Protein AF-A0A7J3A6X3-F1 (afdb_monomer_lite)

Secondary structure (DSSP, 8-state):
--TTEEE-TTS-EEE--TTPPP-EEEEE-TT--EEEEETT-SS--TT--EEEEEEEEE-SSS-EEEEEEEEESSEEEEEETTTTEEEEEEGGG-EEEEEEEEEE-----EE---SS--TTS-----EE---S-EEEEEEEEEETTEEEEEEEEEESHHHHHHHHHHHHHHTTT-EEEE--

Radius of gyration: 16.62 Å; chains: 1; bounding box: 38×39×43 Å

Foldseek 3Di:
DPPQWDADPVQAIFGHLPPFDFWWKWKAFPVGDIWIDRQQDPDATPPKDWFKKFFDWDDDPHTYTQKIWTDILFKTWIDGRVVSDIFMDTLQQWDKDWDDKDWDQDFGWIFGDDDDDPPPDDDDTPTDGDGDGWIWTKIFIDGPNDGRDIDHRDTPSVVVNVVSVVSNVVSVRMDMGTDD

Structure (mmCIF, N/CA/C/O backbone):
data_AF-A0A7J3A6X3-F1
#
_entry.id   AF-A0A7J3A6X3-F1
#
loop_
_atom_site.group_PDB
_atom_site.id
_atom_site.type_symbol
_atom_site.label_atom_id
_atom_site.label_alt_id
_atom_site.label_comp_id
_atom_site.label_asym_id
_atom_site.label_entity_id
_atom_site.label_seq_id
_atom_site.pdbx_PDB_ins_code
_atom_site.Cartn_x
_atom_site.Cartn_y
_atom_site.Cartn_z
_atom_site.occupancy
_atom_site.B_iso_or_equiv
_atom_site.auth_seq_id
_atom_site.auth_comp_id
_atom_site.auth_asym_id
_atom_site.auth_atom_id
_atom_site.pdbx_PDB_model_num
ATOM 1 N N . MET A 1 1 ? 18.631 -21.103 -16.172 1.00 51.59 1 MET A N 1
ATOM 2 C CA . MET A 1 1 ? 17.937 -19.879 -15.703 1.00 51.59 1 MET A CA 1
ATOM 3 C C . MET A 1 1 ? 18.349 -19.660 -14.257 1.00 51.59 1 MET A C 1
ATOM 5 O O . MET A 1 1 ? 18.524 -20.671 -13.590 1.00 51.59 1 MET A O 1
ATOM 9 N N . PRO A 1 2 ? 18.568 -18.420 -13.784 1.00 55.34 2 PRO A N 1
ATOM 10 C CA . PRO A 1 2 ? 18.820 -18.193 -12.362 1.00 55.34 2 PRO A CA 1
ATOM 11 C C . PRO A 1 2 ? 17.627 -18.717 -11.552 1.00 55.34 2 PRO A C 1
ATOM 13 O O . PRO A 1 2 ? 16.489 -18.465 -11.943 1.00 55.34 2 PRO A O 1
ATOM 16 N N . GLU A 1 3 ? 17.890 -19.424 -10.454 1.00 60.25 3 GLU A N 1
ATOM 17 C CA . GLU A 1 3 ? 16.897 -20.105 -9.595 1.00 60.25 3 GLU A CA 1
ATOM 18 C C . GLU A 1 3 ? 15.908 -19.148 -8.901 1.00 60.25 3 GLU A C 1
ATOM 20 O O . GLU A 1 3 ? 14.940 -19.571 -8.278 1.00 60.25 3 GLU A O 1
ATOM 25 N N . ASP A 1 4 ? 16.117 -17.843 -9.070 1.00 80.62 4 ASP A N 1
ATOM 26 C CA . ASP A 1 4 ? 15.464 -16.788 -8.303 1.00 80.62 4 ASP A CA 1
ATOM 27 C C . ASP A 1 4 ? 14.436 -16.009 -9.130 1.00 80.62 4 ASP A C 1
ATOM 29 O O . ASP A 1 4 ? 14.064 -14.903 -8.748 1.00 80.62 4 ASP A O 1
ATOM 33 N N . LEU A 1 5 ? 14.010 -16.527 -10.286 1.00 82.62 5 LEU A N 1
ATOM 34 C CA . LEU A 1 5 ? 13.031 -15.878 -11.159 1.00 82.62 5 LEU A CA 1
ATOM 35 C C . LEU A 1 5 ? 11.718 -16.657 -11.199 1.00 82.62 5 LEU A C 1
ATOM 37 O O . LEU A 1 5 ? 11.698 -17.843 -11.516 1.00 82.62 5 LEU A O 1
ATOM 41 N N . VAL A 1 6 ? 10.616 -15.950 -10.974 1.00 85.25 6 VAL A N 1
ATOM 42 C CA . VAL A 1 6 ? 9.251 -16.474 -11.094 1.00 85.25 6 VAL A CA 1
ATOM 43 C C . VAL A 1 6 ? 8.478 -15.687 -12.143 1.00 85.25 6 VAL A C 1
ATOM 45 O O . VAL A 1 6 ? 8.644 -14.472 -12.275 1.00 85.25 6 VAL A O 1
ATOM 48 N N . CYS A 1 7 ? 7.645 -16.385 -12.909 1.00 81.69 7 CYS A N 1
ATOM 49 C CA . CYS A 1 7 ? 6.728 -15.779 -13.865 1.00 81.69 7 CYS A CA 1
ATOM 50 C C . CYS A 1 7 ? 5.367 -15.590 -13.186 1.00 81.69 7 CYS A C 1
ATOM 52 O O . CYS A 1 7 ? 4.883 -16.517 -12.539 1.00 81.69 7 CYS A O 1
ATOM 54 N N . ASP A 1 8 ? 4.782 -14.396 -13.272 1.00 75.88 8 ASP A N 1
ATOM 55 C CA . ASP A 1 8 ? 3.393 -14.196 -12.861 1.00 75.88 8 ASP A CA 1
ATOM 56 C C . ASP A 1 8 ? 2.399 -14.689 -13.921 1.00 75.88 8 ASP A C 1
ATOM 58 O O . ASP A 1 8 ? 2.753 -15.042 -15.047 1.00 75.88 8 ASP A O 1
ATOM 62 N N . GLU A 1 9 ? 1.126 -14.680 -13.541 1.00 63.62 9 GLU A N 1
ATOM 63 C CA . GLU A 1 9 ? -0.012 -15.045 -14.388 1.00 63.62 9 GLU A CA 1
ATOM 64 C C . GLU A 1 9 ? -0.164 -14.177 -15.652 1.00 63.62 9 GLU A C 1
ATOM 66 O O . GLU A 1 9 ? -0.829 -14.580 -16.602 1.00 63.62 9 GLU A O 1
ATOM 71 N N . PHE A 1 10 ? 0.503 -13.019 -15.712 1.00 66.50 10 PHE A N 1
ATOM 72 C CA . PHE A 1 10 ? 0.516 -12.114 -16.864 1.00 66.50 10 PHE A CA 1
ATOM 73 C C . PHE A 1 10 ? 1.745 -12.315 -17.765 1.00 66.50 10 PHE A C 1
ATOM 75 O O . PHE A 1 10 ? 1.996 -11.512 -18.669 1.00 66.50 10 PHE A O 1
ATOM 82 N N . GLY A 1 11 ? 2.538 -13.364 -17.526 1.00 75.31 11 GLY A N 1
ATOM 83 C CA . GLY A 1 11 ? 3.739 -13.666 -18.301 1.00 75.31 11 GLY A CA 1
ATOM 84 C C . GLY A 1 11 ? 4.932 -12.758 -17.979 1.00 75.31 11 GLY A C 1
ATOM 85 O O . GLY A 1 11 ? 5.894 -12.706 -18.755 1.00 75.31 11 GLY A O 1
ATOM 86 N N . ARG A 1 12 ? 4.892 -12.018 -16.863 1.00 79.62 12 ARG A N 1
ATOM 87 C CA . ARG A 1 12 ? 5.968 -11.118 -16.430 1.00 79.62 12 ARG A CA 1
ATOM 88 C C . ARG A 1 12 ? 6.885 -11.836 -15.460 1.00 79.62 12 ARG A C 1
ATOM 90 O O . ARG A 1 12 ? 6.457 -12.455 -14.491 1.00 79.62 12 ARG A O 1
ATOM 97 N N . TRP A 1 13 ? 8.180 -11.723 -15.704 1.00 85.94 13 TRP A N 1
ATOM 98 C CA . TRP A 1 13 ? 9.199 -12.358 -14.880 1.00 85.94 13 TRP A CA 1
ATOM 99 C C . TRP A 1 13 ? 9.661 -11.401 -13.787 1.00 85.94 13 TRP A C 1
ATOM 101 O O . TRP A 1 13 ? 9.961 -10.248 -14.078 1.00 85.94 13 TRP A O 1
ATOM 111 N N . ARG A 1 14 ? 9.775 -11.863 -12.545 1.00 86.56 14 ARG A N 1
ATOM 112 C CA . ARG A 1 14 ? 10.327 -11.074 -11.433 1.00 86.56 14 ARG A CA 1
ATOM 113 C C . ARG A 1 14 ? 11.288 -11.897 -10.601 1.00 86.56 14 ARG A C 1
ATOM 115 O O . ARG A 1 14 ? 11.205 -13.124 -10.592 1.00 86.56 14 ARG A O 1
ATOM 122 N N . ARG A 1 15 ? 12.198 -11.215 -9.906 1.00 88.31 15 ARG A N 1
ATOM 123 C CA . ARG A 1 15 ? 13.046 -11.856 -8.901 1.00 88.31 15 ARG A CA 1
ATOM 124 C C . ARG A 1 15 ? 12.244 -12.165 -7.642 1.00 88.31 15 ARG A C 1
ATOM 126 O O . ARG A 1 15 ? 11.412 -11.365 -7.226 1.00 88.31 15 ARG A O 1
ATOM 133 N N . VAL A 1 16 ? 12.528 -13.305 -7.025 1.00 86.44 16 VAL A N 1
ATOM 134 C CA . VAL A 1 16 ? 12.006 -13.666 -5.706 1.00 86.44 16 VAL A CA 1
ATOM 135 C C . VAL A 1 16 ? 12.799 -12.924 -4.636 1.00 86.44 16 VAL A C 1
ATOM 137 O O . VAL A 1 16 ? 14.026 -13.017 -4.575 1.00 86.44 16 VAL A O 1
ATOM 140 N N . ILE A 1 17 ? 12.097 -12.221 -3.750 1.00 87.31 17 ILE A N 1
ATOM 141 C CA . ILE A 1 17 ? 12.696 -11.583 -2.576 1.00 87.31 17 ILE A CA 1
ATOM 142 C C . ILE A 1 17 ? 12.805 -12.642 -1.470 1.00 87.31 17 ILE A C 1
ATOM 144 O O . ILE A 1 17 ? 11.843 -12.902 -0.750 1.00 87.31 17 ILE A O 1
ATOM 148 N N . LYS A 1 18 ? 13.969 -13.300 -1.374 1.00 80.25 18 LYS A N 1
ATOM 149 C CA . LYS A 1 18 ? 14.191 -14.476 -0.505 1.00 80.25 18 LYS A CA 1
ATOM 150 C C . LYS A 1 18 ? 13.975 -14.201 0.988 1.00 80.25 18 LYS A C 1
ATOM 152 O O . LYS A 1 18 ? 13.350 -15.005 1.667 1.00 80.25 18 LYS A O 1
ATOM 157 N N . ASN A 1 19 ? 14.447 -13.058 1.484 1.00 82.00 19 ASN A N 1
ATOM 158 C CA . ASN A 1 19 ? 14.380 -12.687 2.903 1.00 82.00 19 ASN A CA 1
ATOM 159 C C . ASN A 1 19 ? 13.293 -11.642 3.155 1.00 82.00 19 ASN A C 1
ATOM 161 O O . ASN A 1 19 ? 13.541 -10.584 3.732 1.00 82.00 19 ASN A O 1
ATOM 165 N N . ARG A 1 20 ? 12.085 -11.920 2.667 1.00 86.75 20 ARG A N 1
ATOM 166 C CA . ARG A 1 20 ? 10.949 -11.026 2.863 1.00 86.75 20 ARG A CA 1
ATOM 167 C C . ARG A 1 20 ? 10.594 -10.931 4.358 1.00 86.75 20 ARG A C 1
ATOM 169 O O . ARG A 1 20 ? 10.332 -11.972 4.968 1.00 86.75 20 ARG A O 1
ATOM 176 N N . PRO A 1 21 ? 10.503 -9.721 4.940 1.00 86.25 21 PRO A N 1
ATOM 177 C CA . PRO A 1 21 ? 10.000 -9.562 6.298 1.00 86.25 21 PRO A CA 1
ATOM 178 C C . PRO A 1 21 ? 8.520 -9.956 6.360 1.00 86.25 21 PRO A C 1
ATOM 180 O O . PRO A 1 21 ? 7.744 -9.622 5.462 1.00 86.25 21 PRO A O 1
ATOM 183 N N . LYS A 1 22 ? 8.118 -10.646 7.429 1.00 90.25 22 LYS A N 1
ATOM 184 C CA . LYS A 1 22 ? 6.699 -10.804 7.762 1.00 90.25 22 LYS A CA 1
ATOM 185 C C . LYS A 1 22 ? 6.253 -9.566 8.521 1.00 90.25 22 LYS A C 1
ATOM 187 O O . LYS A 1 22 ? 6.843 -9.233 9.541 1.00 90.25 22 LYS A O 1
ATOM 192 N N . VAL A 1 23 ? 5.232 -8.888 8.011 1.00 93.12 23 VAL A N 1
ATOM 193 C CA . VAL A 1 23 ? 4.694 -7.667 8.619 1.00 93.12 23 VAL A CA 1
ATOM 194 C C . VAL A 1 23 ? 3.229 -7.935 8.925 1.00 93.12 23 VAL A C 1
ATOM 196 O O . VAL A 1 23 ? 2.352 -7.616 8.127 1.00 93.12 23 VAL A O 1
ATOM 199 N N . LEU A 1 24 ? 2.974 -8.618 10.039 1.00 95.25 24 LEU A N 1
ATOM 200 C CA . LEU A 1 24 ? 1.650 -9.133 10.375 1.00 95.25 24 LEU A CA 1
ATOM 201 C C . LEU A 1 24 ? 0.823 -8.084 11.116 1.00 95.25 24 LEU A C 1
ATOM 203 O O . LEU A 1 24 ? 1.278 -7.485 12.088 1.00 95.25 24 LEU A O 1
ATOM 207 N N . TYR A 1 25 ? -0.403 -7.881 10.651 1.00 94.81 25 TYR A N 1
ATOM 208 C CA . TYR A 1 25 ? -1.372 -6.992 11.274 1.00 94.81 25 TYR A CA 1
ATOM 209 C C . TYR A 1 25 ? -2.724 -7.683 11.399 1.00 94.81 25 TYR A C 1
ATOM 211 O O . TYR A 1 25 ? -3.167 -8.363 10.476 1.00 94.81 25 TYR A O 1
ATOM 219 N N . GLU A 1 26 ? -3.391 -7.479 12.529 1.00 94.75 26 GLU A N 1
ATOM 220 C CA . GLU A 1 26 ? -4.774 -7.882 12.753 1.00 94.75 26 GLU A CA 1
ATOM 221 C C . GLU A 1 26 ? -5.697 -6.675 12.543 1.00 94.75 26 GLU A C 1
ATOM 223 O O . GLU A 1 26 ? -5.502 -5.614 13.140 1.00 94.75 26 GLU A O 1
ATOM 228 N N . PHE A 1 27 ? -6.701 -6.850 11.687 1.00 93.12 27 PHE A N 1
ATOM 229 C CA . PHE A 1 27 ? -7.791 -5.907 11.459 1.00 93.12 27 PHE A CA 1
ATOM 230 C C . PHE A 1 27 ? -9.046 -6.468 12.119 1.00 93.12 27 PHE A C 1
ATOM 232 O O . PHE A 1 27 ? -9.467 -7.576 11.788 1.00 93.12 27 PHE A O 1
ATOM 239 N N . ILE A 1 28 ? -9.634 -5.714 13.045 1.00 92.44 28 ILE A N 1
ATOM 240 C CA . ILE A 1 28 ? -10.790 -6.137 13.839 1.00 92.44 28 ILE A CA 1
ATOM 241 C C . ILE A 1 28 ? -11.946 -5.187 13.544 1.00 92.44 28 ILE A C 1
ATOM 243 O O . ILE A 1 28 ? -11.878 -3.995 13.849 1.00 92.44 28 ILE A O 1
ATOM 247 N N . SER A 1 29 ? -13.013 -5.698 12.938 1.00 90.25 29 SER A N 1
ATOM 248 C CA . SER A 1 29 ? -14.207 -4.904 12.667 1.00 90.25 29 SER A CA 1
ATOM 249 C C . SER A 1 29 ? -14.989 -4.621 13.953 1.0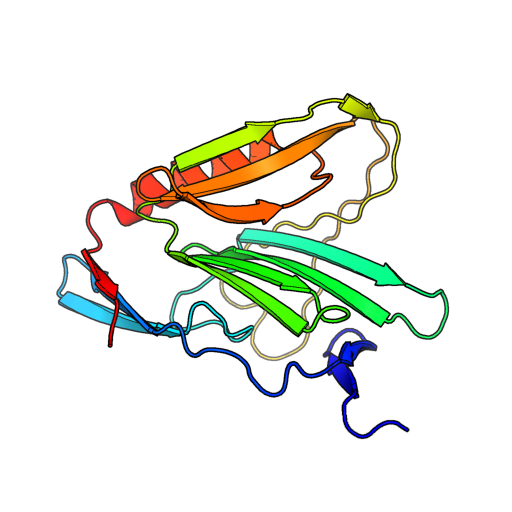0 90.25 29 SER A C 1
ATOM 251 O O . SER A 1 29 ? -14.852 -5.306 14.968 1.00 90.25 29 SER A O 1
ATOM 253 N N . LYS A 1 30 ? -15.895 -3.642 13.898 1.00 88.50 30 LYS A N 1
ATOM 254 C CA . LYS A 1 30 ? -16.813 -3.338 15.005 1.00 88.50 30 LYS A CA 1
ATOM 255 C C . LYS A 1 30 ? -17.717 -4.516 15.392 1.00 88.50 30 LYS A C 1
ATOM 257 O O . LYS A 1 30 ? -18.127 -4.603 16.546 1.00 88.50 30 LYS A O 1
ATOM 262 N N . SER A 1 31 ? -18.036 -5.410 14.450 1.00 89.06 31 SER A N 1
ATOM 263 C CA . SER A 1 31 ? -18.791 -6.644 14.715 1.00 89.06 31 SER A CA 1
ATOM 264 C C . SER A 1 31 ? -17.935 -7.753 15.340 1.00 89.06 31 SER A C 1
ATOM 266 O O . SER A 1 31 ? -18.476 -8.786 15.724 1.00 89.06 31 SER A O 1
ATOM 268 N N . GLY A 1 32 ? -16.623 -7.540 15.484 1.00 87.62 32 GLY A N 1
ATOM 269 C CA . GLY A 1 32 ? -15.680 -8.494 16.064 1.00 87.62 32 GLY A CA 1
ATOM 270 C C . GLY A 1 32 ? -15.073 -9.473 15.058 1.00 87.62 32 GLY A C 1
ATOM 271 O O . GLY A 1 32 ? -14.323 -10.359 15.469 1.00 87.62 32 GLY A O 1
ATOM 272 N N . GLU A 1 33 ? -15.363 -9.323 13.763 1.00 88.00 33 GLU A N 1
ATOM 273 C CA . GLU A 1 33 ? -14.712 -10.105 12.707 1.00 88.00 33 GLU A CA 1
ATOM 274 C C . GLU A 1 33 ? -13.239 -9.717 12.618 1.00 88.00 33 GLU A C 1
ATOM 276 O O . GLU A 1 33 ? -12.890 -8.541 12.746 1.00 88.00 33 GLU A O 1
ATOM 281 N N . ARG A 1 34 ? -12.367 -10.706 12.405 1.00 90.62 34 ARG A N 1
ATOM 282 C CA . ARG A 1 34 ? -10.918 -10.503 12.409 1.00 90.62 34 ARG A CA 1
ATOM 283 C C . ARG A 1 34 ? -10.289 -11.035 11.140 1.00 90.62 34 ARG A C 1
ATOM 285 O O . ARG A 1 34 ? -10.610 -12.139 10.705 1.00 90.62 34 ARG A O 1
ATOM 292 N N . VAL A 1 35 ? -9.351 -10.273 10.596 1.00 90.19 35 VAL A N 1
ATOM 293 C CA . VAL A 1 35 ? -8.504 -10.693 9.480 1.00 90.19 35 VAL A CA 1
ATOM 294 C C . VAL A 1 35 ? -7.054 -10.398 9.830 1.00 90.19 35 VAL A C 1
ATOM 296 O O . VAL A 1 35 ? -6.708 -9.273 10.185 1.00 90.19 35 VAL A O 1
ATOM 299 N N . VAL A 1 36 ? -6.202 -11.414 9.703 1.00 93.06 36 VAL A N 1
ATOM 300 C CA . VAL A 1 36 ? -4.750 -11.257 9.795 1.00 93.06 36 VAL A CA 1
ATOM 301 C C . VAL A 1 36 ? -4.192 -11.086 8.389 1.00 93.06 36 VAL A C 1
ATOM 303 O O . VAL A 1 36 ? -4.419 -11.924 7.516 1.00 93.06 36 VAL A O 1
ATOM 306 N N . VAL A 1 37 ? -3.459 -9.998 8.181 1.00 92.50 37 VAL A N 1
ATOM 307 C CA . VAL A 1 37 ? -2.856 -9.622 6.903 1.00 92.50 37 VAL A CA 1
ATOM 308 C C . VAL A 1 37 ? -1.350 -9.542 7.086 1.00 92.50 37 VAL A C 1
ATOM 310 O O . VAL A 1 37 ? -0.860 -8.807 7.942 1.00 92.50 37 VAL A O 1
ATOM 313 N N . ASP A 1 38 ? -0.600 -10.255 6.251 1.00 94.69 38 ASP A N 1
ATOM 314 C CA . ASP A 1 38 ? 0.826 -9.982 6.090 1.00 94.69 38 ASP A CA 1
ATOM 315 C C . ASP A 1 38 ? 1.003 -8.861 5.074 1.00 94.69 38 ASP A C 1
ATOM 317 O O . ASP A 1 38 ? 0.932 -9.099 3.867 1.00 94.69 38 ASP A O 1
ATOM 321 N N . LEU A 1 39 ? 1.233 -7.643 5.562 1.00 94.12 39 LEU A N 1
ATOM 322 C CA . LEU A 1 39 ? 1.271 -6.438 4.743 1.00 94.12 39 LEU A CA 1
ATOM 323 C C . LEU A 1 39 ? 2.334 -6.497 3.645 1.00 94.12 39 LEU A C 1
ATOM 325 O O . LEU A 1 39 ? 2.128 -5.915 2.583 1.00 94.12 39 LEU A O 1
ATOM 329 N N . ALA A 1 40 ? 3.423 -7.229 3.870 1.00 93.06 40 ALA A N 1
ATOM 330 C CA . ALA A 1 40 ? 4.527 -7.372 2.930 1.00 93.06 40 ALA A CA 1
ATOM 331 C C . ALA A 1 40 ? 4.310 -8.488 1.889 1.00 93.06 40 ALA A C 1
ATOM 333 O O . ALA A 1 40 ? 5.202 -8.739 1.085 1.00 93.06 40 ALA A O 1
ATOM 334 N N . SER A 1 41 ? 3.172 -9.191 1.898 1.00 89.75 41 SER A N 1
ATOM 335 C CA . SER A 1 41 ? 2.857 -10.245 0.921 1.00 89.75 41 SER A CA 1
ATOM 336 C C . SER A 1 41 ? 2.178 -9.691 -0.337 1.00 89.75 41 SER A C 1
ATOM 338 O O . SER A 1 41 ? 1.381 -8.766 -0.250 1.00 89.75 41 SER A O 1
ATOM 340 N N . GLU A 1 42 ? 2.409 -10.288 -1.505 1.00 86.81 42 GLU A N 1
ATOM 341 C CA . GLU A 1 42 ? 1.618 -9.985 -2.715 1.00 86.81 42 GLU A CA 1
ATOM 342 C C . GLU A 1 42 ? 0.212 -10.608 -2.671 1.00 86.81 42 GLU A C 1
ATOM 344 O O . GLU A 1 42 ? -0.677 -10.192 -3.408 1.00 86.81 42 GLU A O 1
ATOM 349 N N . GLN A 1 43 ? 0.007 -11.613 -1.816 1.00 86.88 43 GLN A N 1
ATOM 350 C CA . GLN A 1 43 ? -1.265 -12.315 -1.686 1.00 86.88 43 GLN A CA 1
ATOM 351 C C . GLN A 1 43 ? -2.317 -11.418 -1.035 1.00 86.88 43 GLN A C 1
ATOM 353 O O . GLN A 1 43 ? -2.016 -10.769 -0.035 1.00 86.88 43 GLN A O 1
ATOM 358 N N . LEU A 1 44 ? -3.543 -11.432 -1.564 1.00 85.62 44 LEU A N 1
ATOM 359 C CA . LEU A 1 44 ? -4.695 -10.765 -0.958 1.00 85.62 44 LEU A CA 1
ATOM 360 C C . LEU A 1 44 ? -5.330 -11.642 0.123 1.00 85.62 44 LEU A C 1
ATOM 362 O O . LEU A 1 44 ? -5.430 -12.862 -0.033 1.00 85.62 44 LEU A O 1
ATOM 366 N N . TYR A 1 45 ? -5.769 -11.013 1.208 1.00 83.75 45 TYR A N 1
ATOM 367 C CA . TYR A 1 45 ? -6.403 -11.681 2.347 1.00 83.75 45 TYR A CA 1
ATOM 368 C C . TYR A 1 45 ? -7.909 -11.407 2.365 1.00 83.75 45 TYR A C 1
ATOM 370 O O . TYR A 1 45 ? -8.371 -10.487 1.709 1.00 83.75 45 TYR A O 1
ATOM 378 N N . GLY A 1 46 ? -8.704 -12.226 3.058 1.00 76.06 46 GLY A N 1
ATOM 379 C CA . GLY A 1 46 ? -10.172 -12.211 2.954 1.00 76.06 46 GLY A CA 1
ATOM 380 C C . GLY A 1 46 ? -10.807 -10.810 2.968 1.00 76.06 46 GLY A C 1
ATOM 381 O O . GLY A 1 46 ? -10.635 -10.057 3.922 1.00 76.06 46 GLY A O 1
ATOM 382 N N . GLY A 1 47 ? -11.543 -10.475 1.901 1.00 80.31 47 GLY A N 1
ATOM 383 C CA . GLY A 1 47 ? -12.188 -9.166 1.721 1.00 80.31 47 GLY A CA 1
ATOM 384 C C . GLY A 1 47 ? -11.256 -8.032 1.270 1.00 80.31 47 GLY A C 1
ATOM 385 O O . GLY A 1 47 ? -11.707 -6.894 1.139 1.00 80.31 47 GLY A O 1
ATOM 386 N N . GLU A 1 48 ? -9.975 -8.315 1.035 1.00 84.94 48 GLU A N 1
ATOM 387 C CA . GLU A 1 48 ? -9.013 -7.368 0.486 1.00 84.94 48 GLU A CA 1
ATOM 388 C C . GLU A 1 48 ? -9.164 -7.238 -1.035 1.00 84.94 48 GLU A C 1
ATOM 390 O O . GLU A 1 48 ? -9.140 -8.225 -1.770 1.00 84.94 48 GLU A O 1
ATOM 395 N N . GLU A 1 49 ? -9.268 -6.003 -1.514 1.00 86.19 49 GLU A N 1
ATOM 396 C CA . GLU A 1 49 ? -9.411 -5.672 -2.929 1.00 86.19 49 GLU A CA 1
ATOM 397 C C . GLU A 1 49 ? -8.333 -4.667 -3.333 1.00 86.19 49 GLU A C 1
ATOM 399 O O . GLU A 1 49 ? -8.135 -3.656 -2.658 1.00 86.19 49 GLU A O 1
ATOM 404 N N . VAL A 1 50 ? -7.632 -4.922 -4.443 1.00 87.81 50 VAL A N 1
ATOM 405 C CA . VAL A 1 50 ? -6.693 -3.953 -5.031 1.00 87.81 50 VAL A CA 1
ATOM 406 C C . VAL A 1 50 ? -7.492 -2.832 -5.668 1.00 87.81 50 VAL A C 1
ATOM 408 O O . VAL A 1 50 ? -8.268 -3.070 -6.579 1.00 87.81 50 VAL A O 1
ATOM 411 N N . LEU A 1 51 ? -7.275 -1.598 -5.236 1.00 89.56 51 LEU A N 1
ATOM 412 C CA . LEU A 1 51 ? -8.004 -0.430 -5.732 1.00 89.56 51 LEU A CA 1
ATOM 413 C C . LEU A 1 51 ? -7.168 0.394 -6.702 1.00 89.56 51 LEU A C 1
ATOM 415 O O . LEU A 1 51 ? -7.698 1.069 -7.584 1.00 89.56 51 LEU A O 1
ATOM 419 N N . TRP A 1 52 ? -5.851 0.311 -6.561 1.00 91.25 52 TRP A N 1
ATOM 420 C CA . TRP A 1 52 ? -4.909 0.952 -7.456 1.00 91.25 52 TRP A CA 1
ATOM 421 C C . TRP A 1 52 ? -3.606 0.164 -7.509 1.00 91.25 52 TRP A C 1
ATOM 423 O O . TRP A 1 52 ? -3.175 -0.401 -6.503 1.00 91.25 52 TRP A O 1
ATOM 433 N N . TRP A 1 53 ? -2.955 0.159 -8.670 1.00 89.06 53 TRP A N 1
ATOM 434 C CA . TRP A 1 53 ? -1.629 -0.423 -8.825 1.00 89.06 53 TRP A CA 1
ATOM 435 C C . TRP A 1 53 ? -0.801 0.292 -9.891 1.00 89.06 53 TRP A C 1
ATOM 437 O O . TRP A 1 53 ? -1.318 0.954 -10.796 1.00 89.06 53 TRP A O 1
ATOM 447 N N . HIS A 1 54 ? 0.509 0.103 -9.794 1.00 85.19 54 HIS A N 1
ATOM 448 C CA . HIS A 1 54 ? 1.480 0.555 -10.774 1.00 85.19 54 HIS A CA 1
ATOM 449 C C . HIS A 1 54 ? 2.597 -0.470 -10.927 1.00 85.19 54 HIS A C 1
ATOM 451 O O . HIS A 1 54 ? 3.126 -0.985 -9.944 1.00 85.19 54 HIS A O 1
ATOM 457 N N . SER A 1 55 ? 2.977 -0.750 -12.170 1.00 86.50 55 SER A N 1
ATOM 458 C CA . SER A 1 55 ? 4.080 -1.652 -12.493 1.00 86.50 55 SER A CA 1
ATOM 459 C C . SER A 1 55 ? 5.123 -0.945 -13.344 1.00 86.50 55 SER A C 1
ATOM 461 O O . SER A 1 55 ? 4.784 -0.344 -14.367 1.00 86.50 55 SER A O 1
ATOM 463 N N . VAL A 1 56 ? 6.393 -1.113 -12.987 1.00 85.50 56 VAL A N 1
ATOM 464 C CA . VAL A 1 56 ? 7.523 -0.748 -13.843 1.00 85.50 56 VAL A CA 1
ATOM 465 C C . VAL A 1 56 ? 8.084 -2.025 -14.450 1.00 85.50 56 VAL A C 1
ATOM 467 O O . VAL A 1 56 ? 8.547 -2.916 -13.737 1.00 85.50 56 VAL A O 1
ATOM 470 N N . GLU A 1 57 ? 8.019 -2.115 -15.775 1.00 85.94 57 GLU A N 1
ATOM 471 C CA . GLU A 1 57 ? 8.446 -3.281 -16.546 1.00 85.94 57 GLU A CA 1
ATOM 472 C C . GLU A 1 57 ? 9.633 -2.909 -17.448 1.00 85.94 57 GLU A C 1
ATOM 474 O O . GLU A 1 57 ? 9.629 -1.848 -18.075 1.00 85.94 57 GLU A O 1
ATOM 479 N N . ARG A 1 58 ? 10.623 -3.799 -17.571 1.00 82.56 58 ARG A N 1
ATOM 480 C CA . ARG A 1 58 ? 11.740 -3.678 -18.519 1.00 82.56 58 ARG A CA 1
ATOM 481 C C . ARG A 1 58 ? 11.669 -4.765 -19.590 1.00 82.56 58 ARG A C 1
ATOM 483 O O . ARG A 1 58 ? 11.419 -5.931 -19.294 1.00 82.56 58 ARG A O 1
ATOM 490 N N . GLY A 1 59 ? 11.972 -4.388 -20.832 1.00 77.00 59 GLY A N 1
ATOM 491 C CA . GLY A 1 59 ? 12.076 -5.305 -21.972 1.00 77.00 59 GLY A CA 1
ATOM 492 C C . GLY A 1 59 ? 10.788 -5.436 -22.792 1.00 77.00 59 GLY A C 1
ATOM 493 O O . GLY A 1 59 ? 9.688 -5.196 -22.304 1.00 77.00 59 GLY A O 1
ATOM 494 N N . VAL A 1 60 ? 10.942 -5.806 -24.069 1.00 68.00 60 VAL A N 1
ATOM 495 C CA . VAL A 1 60 ? 9.846 -5.834 -25.062 1.00 68.00 60 VAL A CA 1
ATOM 496 C C . VAL A 1 60 ? 9.252 -7.239 -25.242 1.00 68.00 60 VAL A C 1
ATOM 498 O O . VAL A 1 60 ? 8.036 -7.377 -25.307 1.00 68.00 60 VAL A O 1
ATOM 501 N N . PHE A 1 61 ? 10.088 -8.286 -25.265 1.00 65.19 61 PHE A N 1
ATOM 502 C CA . PHE A 1 61 ? 9.664 -9.679 -25.517 1.00 65.19 61 PHE A CA 1
ATOM 503 C C . PHE A 1 61 ? 9.650 -10.568 -24.265 1.00 65.19 61 PHE A C 1
ATOM 505 O O . PHE A 1 61 ? 8.844 -11.485 -24.159 1.00 65.19 61 PHE A O 1
ATOM 512 N N . LYS A 1 62 ? 10.537 -10.296 -23.302 1.00 72.19 62 LYS A N 1
ATOM 513 C CA . LYS A 1 62 ? 10.553 -10.922 -21.973 1.00 72.19 62 LYS A CA 1
ATOM 514 C C . LYS A 1 62 ? 10.417 -9.817 -20.949 1.00 72.19 62 LYS A C 1
ATOM 516 O O . LYS A 1 62 ? 11.417 -9.259 -20.499 1.00 72.19 62 LYS A O 1
ATOM 521 N N . LYS A 1 63 ? 9.172 -9.449 -20.667 1.00 79.44 63 LYS A N 1
ATOM 522 C CA . LYS A 1 63 ? 8.878 -8.379 -19.725 1.00 79.44 63 LYS A CA 1
ATOM 523 C C . LYS A 1 63 ? 9.312 -8.791 -18.331 1.00 79.44 63 LYS A C 1
ATOM 525 O O . LYS A 1 63 ? 8.834 -9.791 -17.796 1.00 79.44 63 LYS A O 1
ATOM 530 N N . ARG A 1 64 ? 10.226 -8.018 -17.764 1.00 84.56 64 ARG A N 1
ATOM 531 C CA . ARG A 1 64 ? 10.680 -8.173 -16.392 1.00 84.56 64 ARG A CA 1
ATOM 532 C C . ARG A 1 64 ? 9.997 -7.128 -15.528 1.00 84.56 64 ARG A C 1
ATOM 534 O O . ARG A 1 64 ? 10.127 -5.943 -15.812 1.00 84.56 64 ARG A O 1
ATOM 541 N N . LEU A 1 65 ? 9.268 -7.562 -14.510 1.00 85.94 65 LEU A N 1
ATOM 542 C CA . LEU A 1 65 ? 8.663 -6.679 -13.523 1.00 85.94 65 LEU A CA 1
ATOM 543 C C . LEU A 1 65 ? 9.747 -6.262 -12.522 1.00 85.94 65 LEU A C 1
ATOM 545 O O . LEU A 1 65 ? 10.260 -7.094 -11.777 1.00 85.94 65 LEU A O 1
ATOM 549 N N . GLU A 1 66 ? 10.127 -4.987 -12.553 1.00 89.12 66 GLU A N 1
ATOM 550 C CA . GLU A 1 66 ? 11.188 -4.428 -11.701 1.00 89.12 66 GLU A CA 1
ATOM 551 C C . GLU A 1 66 ? 10.614 -3.875 -10.406 1.00 89.12 66 GLU A C 1
ATOM 553 O O . GLU A 1 66 ? 11.157 -4.093 -9.327 1.00 89.12 66 GLU A O 1
ATOM 558 N N . ARG A 1 67 ? 9.485 -3.172 -10.519 1.00 89.69 67 ARG A N 1
ATOM 559 C CA . ARG A 1 67 ? 8.785 -2.580 -9.384 1.00 89.69 67 ARG A CA 1
ATOM 560 C C . ARG A 1 67 ? 7.300 -2.806 -9.515 1.00 89.69 67 ARG A C 1
ATOM 562 O O . ARG A 1 67 ? 6.751 -2.720 -10.616 1.00 89.69 67 ARG A O 1
ATOM 569 N N . TYR A 1 68 ? 6.661 -3.039 -8.383 1.00 89.75 68 TYR A N 1
ATOM 570 C CA . TYR A 1 68 ? 5.221 -3.188 -8.308 1.00 89.75 68 TYR A CA 1
ATOM 571 C C . TYR A 1 68 ? 4.696 -2.514 -7.055 1.00 89.75 68 TYR A C 1
ATOM 573 O O . TYR A 1 68 ? 5.165 -2.781 -5.952 1.00 89.75 68 TYR A O 1
ATOM 581 N N . TRP A 1 69 ? 3.754 -1.601 -7.234 1.00 93.06 69 TRP A N 1
ATOM 582 C CA . TRP A 1 69 ? 3.128 -0.848 -6.160 1.00 93.06 69 TRP A CA 1
ATOM 583 C C . TRP A 1 69 ? 1.639 -1.103 -6.209 1.00 93.06 69 TRP A C 1
ATOM 585 O O . TRP A 1 69 ? 1.060 -1.131 -7.295 1.00 93.06 69 TRP A O 1
ATOM 595 N N . PHE A 1 70 ? 1.010 -1.241 -5.052 1.00 92.56 70 PHE A N 1
ATOM 596 C CA . PHE A 1 70 ? -0.436 -1.324 -4.988 1.00 92.56 70 PHE A CA 1
ATOM 597 C C . PHE A 1 70 ? -0.992 -0.701 -3.716 1.00 92.56 70 PHE A C 1
ATOM 599 O O . PHE A 1 70 ? -0.317 -0.576 -2.692 1.00 92.56 70 PHE A O 1
ATOM 606 N N . ILE A 1 71 ? -2.255 -0.312 -3.816 1.00 94.94 71 ILE A N 1
ATOM 607 C CA . ILE A 1 71 ? -3.098 0.150 -2.723 1.00 94.94 71 ILE A CA 1
ATOM 608 C C . ILE A 1 71 ? -4.320 -0.753 -2.733 1.00 94.94 71 ILE A C 1
ATOM 610 O O . ILE A 1 71 ? -4.988 -0.883 -3.762 1.00 94.94 71 ILE A O 1
ATOM 614 N N . THR A 1 72 ? -4.607 -1.369 -1.596 1.00 94.56 72 THR A N 1
ATOM 615 C CA . THR A 1 72 ? -5.849 -2.104 -1.362 1.00 94.56 72 THR A CA 1
ATOM 616 C C . THR A 1 72 ? -6.767 -1.308 -0.450 1.00 94.56 72 THR A C 1
ATOM 618 O O . THR A 1 72 ? -6.433 -0.203 -0.036 1.00 94.56 72 THR A O 1
ATOM 621 N N . ASN A 1 73 ? -7.924 -1.853 -0.100 1.00 92.50 73 ASN A N 1
ATOM 622 C CA . ASN A 1 73 ? -8.754 -1.315 0.978 1.00 92.50 73 ASN A CA 1
ATOM 623 C C . ASN A 1 73 ? -8.123 -1.442 2.380 1.00 92.50 73 ASN A C 1
ATOM 625 O O . ASN A 1 73 ? -8.634 -0.822 3.306 1.00 92.50 73 ASN A O 1
ATOM 629 N N . LEU A 1 74 ? -7.031 -2.200 2.559 1.00 94.00 74 LEU A N 1
ATOM 630 C CA . LEU A 1 74 ? -6.399 -2.429 3.869 1.00 94.00 74 LEU A CA 1
ATOM 631 C C . LEU A 1 74 ? -4.983 -1.849 3.983 1.00 94.00 74 LEU A C 1
ATOM 633 O O . LEU A 1 74 ? -4.582 -1.398 5.061 1.00 94.00 74 LEU A O 1
ATOM 637 N N . ARG A 1 75 ? -4.205 -1.850 2.895 1.00 95.38 75 ARG A N 1
ATOM 638 C CA . ARG A 1 75 ? -2.772 -1.530 2.941 1.00 95.38 75 ARG A CA 1
ATOM 639 C C . ARG A 1 75 ? -2.244 -0.880 1.677 1.00 95.38 75 ARG A C 1
ATOM 641 O O . ARG A 1 75 ? -2.802 -0.999 0.590 1.00 95.38 75 ARG A O 1
ATOM 648 N N . VAL A 1 76 ? -1.095 -0.247 1.846 1.00 96.56 76 VAL A N 1
ATOM 649 C CA . VAL A 1 76 ? -0.229 0.179 0.755 1.00 96.56 76 VAL A CA 1
ATOM 650 C C . VAL A 1 76 ? 1.016 -0.698 0.751 1.00 96.56 76 VAL A C 1
ATOM 652 O O . VAL A 1 76 ? 1.559 -1.005 1.816 1.00 96.56 76 VAL A O 1
ATOM 655 N N . CYS A 1 77 ? 1.472 -1.100 -0.432 1.00 95.31 77 CYS A N 1
ATOM 656 C CA . CYS A 1 77 ? 2.697 -1.870 -0.571 1.00 95.31 77 CYS A CA 1
ATOM 657 C C . CYS A 1 77 ? 3.502 -1.454 -1.803 1.00 95.31 77 CYS A C 1
ATOM 659 O O . CYS A 1 77 ? 2.948 -1.111 -2.851 1.00 95.31 77 CYS A O 1
ATOM 661 N N . ARG A 1 78 ? 4.826 -1.503 -1.663 1.00 95.06 78 ARG A N 1
ATOM 662 C CA . ARG A 1 78 ? 5.804 -1.330 -2.727 1.00 95.06 78 ARG A CA 1
ATOM 663 C C . ARG A 1 78 ? 6.811 -2.471 -2.692 1.00 95.06 78 ARG A C 1
ATOM 665 O O . ARG A 1 78 ? 7.483 -2.686 -1.690 1.00 95.06 78 ARG A O 1
ATOM 672 N N . PHE A 1 79 ? 6.964 -3.104 -3.845 1.00 93.00 79 PHE A N 1
ATOM 673 C CA . PHE A 1 79 ? 8.006 -4.067 -4.153 1.00 93.00 79 PHE A CA 1
ATOM 674 C C . PHE A 1 79 ? 9.015 -3.427 -5.103 1.00 93.00 79 PHE A C 1
ATOM 676 O O . PHE A 1 79 ? 8.641 -2.865 -6.140 1.00 93.00 79 PHE A O 1
ATOM 683 N N . ASP A 1 80 ? 10.291 -3.535 -4.754 1.00 92.62 80 ASP A N 1
ATOM 684 C CA . ASP A 1 80 ? 11.415 -3.353 -5.664 1.00 92.62 80 ASP A CA 1
ATOM 685 C C . ASP A 1 80 ? 12.138 -4.697 -5.795 1.00 92.62 80 ASP A C 1
ATOM 687 O O . ASP A 1 80 ? 12.885 -5.113 -4.910 1.00 92.62 80 ASP A O 1
ATOM 691 N N . TYR A 1 81 ? 11.863 -5.421 -6.880 1.00 90.44 81 TYR A N 1
ATOM 692 C CA . TYR A 1 81 ? 12.409 -6.761 -7.099 1.00 90.44 81 TYR A CA 1
ATOM 693 C C . TYR A 1 81 ? 13.876 -6.730 -7.531 1.00 90.44 81 TYR A C 1
ATOM 695 O O . TYR A 1 81 ? 14.566 -7.745 -7.427 1.00 90.44 81 TYR A O 1
ATOM 703 N N . GLU A 1 82 ? 14.369 -5.593 -8.032 1.00 87.19 82 GLU A N 1
ATOM 704 C CA . GLU A 1 82 ? 15.788 -5.446 -8.352 1.00 87.19 82 GLU A CA 1
ATOM 705 C C . GLU A 1 82 ? 16.614 -5.265 -7.082 1.00 87.19 82 GLU A C 1
ATOM 707 O O . GLU A 1 82 ? 17.643 -5.928 -6.936 1.00 87.19 82 GLU A O 1
ATOM 712 N N . GLU A 1 83 ? 16.141 -4.414 -6.169 1.00 89.56 83 GLU A N 1
ATOM 713 C CA . GLU A 1 83 ? 16.814 -4.101 -4.904 1.00 89.56 83 GLU A CA 1
ATOM 714 C C . GLU A 1 83 ? 16.466 -5.088 -3.776 1.00 89.56 83 GLU A C 1
ATOM 716 O O . GLU A 1 83 ? 17.144 -5.123 -2.752 1.00 89.56 83 GLU A O 1
ATOM 721 N N . GLY A 1 84 ? 15.430 -5.914 -3.954 1.00 90.00 84 GLY A N 1
ATOM 722 C CA . GLY A 1 84 ? 14.949 -6.838 -2.927 1.00 90.00 84 GLY A CA 1
ATOM 723 C C . GLY A 1 84 ? 14.254 -6.133 -1.759 1.00 90.00 84 GLY A C 1
ATOM 724 O O . GLY A 1 84 ? 14.240 -6.659 -0.647 1.00 90.00 84 GLY A O 1
ATOM 725 N N . VAL A 1 85 ? 13.700 -4.942 -1.999 1.00 91.44 85 VAL A N 1
ATOM 726 C CA . VAL A 1 85 ? 13.095 -4.083 -0.975 1.00 91.44 85 VAL A CA 1
ATOM 727 C C . VAL A 1 85 ? 11.580 -4.242 -0.981 1.00 91.44 85 VAL A C 1
ATOM 729 O O . VAL A 1 85 ? 10.944 -4.247 -2.038 1.00 91.44 85 VAL A O 1
ATOM 732 N N . ILE A 1 86 ? 11.001 -4.342 0.217 1.00 94.38 86 ILE A N 1
ATOM 733 C CA . ILE A 1 86 ? 9.555 -4.355 0.431 1.00 94.38 86 ILE A CA 1
ATOM 734 C C . ILE A 1 86 ? 9.214 -3.308 1.484 1.00 94.38 86 ILE A C 1
ATOM 736 O O . ILE A 1 86 ? 9.703 -3.360 2.610 1.00 94.38 86 ILE A O 1
ATOM 740 N N . GLU A 1 87 ? 8.350 -2.376 1.107 1.00 95.12 87 GLU A N 1
ATOM 741 C CA . GLU A 1 87 ? 7.807 -1.336 1.975 1.00 95.12 87 GLU A CA 1
ATOM 742 C C . GLU A 1 87 ? 6.294 -1.541 2.054 1.00 95.12 87 GLU A C 1
ATOM 744 O O . GLU A 1 87 ? 5.621 -1.612 1.024 1.00 95.12 87 GLU A O 1
ATOM 749 N N . ALA A 1 88 ? 5.739 -1.659 3.258 1.00 95.31 88 ALA A N 1
ATOM 750 C CA . ALA A 1 88 ? 4.309 -1.882 3.437 1.00 95.31 88 ALA A CA 1
ATOM 751 C C . ALA A 1 88 ? 3.794 -1.225 4.716 1.00 95.31 88 ALA A C 1
ATOM 753 O O . ALA A 1 88 ? 4.500 -1.181 5.724 1.00 95.31 88 ALA A O 1
ATOM 754 N N . ALA A 1 89 ? 2.556 -0.735 4.683 1.00 95.38 89 ALA A N 1
ATOM 755 C CA . ALA A 1 89 ? 1.920 -0.130 5.847 1.00 95.38 89 ALA A CA 1
ATOM 756 C C . ALA A 1 89 ? 0.386 -0.260 5.804 1.00 95.38 89 ALA A C 1
ATOM 758 O O . ALA A 1 89 ? -0.196 -0.261 4.712 1.00 95.38 89 ALA A O 1
ATOM 759 N N . PRO A 1 90 ? -0.286 -0.352 6.970 1.00 95.56 90 PRO A N 1
ATOM 760 C CA . PRO A 1 90 ? -1.743 -0.377 7.023 1.00 95.56 90 PRO A CA 1
ATOM 761 C C . PRO A 1 90 ? -2.286 1.015 6.689 1.00 95.56 90 PRO A C 1
ATOM 763 O O . PRO A 1 90 ? -1.780 2.008 7.201 1.00 95.56 90 PRO A O 1
ATOM 766 N N . ILE A 1 91 ? -3.327 1.111 5.862 1.00 94.44 91 ILE A N 1
ATOM 767 C CA . ILE A 1 91 ? -3.830 2.410 5.376 1.00 94.44 91 ILE A CA 1
ATOM 768 C C . ILE A 1 91 ? -4.400 3.286 6.489 1.00 94.44 91 ILE A C 1
ATOM 770 O O . ILE A 1 91 ? -4.280 4.513 6.420 1.00 94.44 91 ILE A O 1
ATOM 774 N N . LYS A 1 92 ? -5.008 2.667 7.508 1.00 92.12 92 LYS A N 1
ATOM 775 C CA . LYS A 1 92 ? -5.798 3.360 8.532 1.00 92.12 92 LYS A CA 1
ATOM 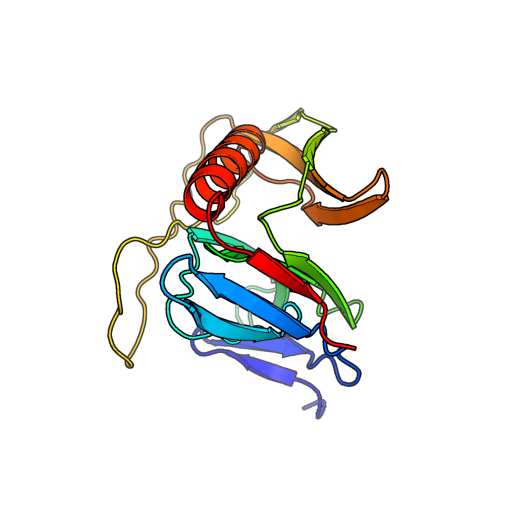776 C C . LYS A 1 92 ? -5.058 4.535 9.181 1.00 92.12 92 LYS A C 1
ATOM 778 O O . LYS A 1 92 ? -5.659 5.591 9.366 1.00 92.12 92 LYS A O 1
ATOM 783 N N . ASP A 1 93 ? -3.760 4.385 9.435 1.00 85.81 93 ASP A N 1
ATOM 784 C CA . ASP A 1 93 ? -2.977 5.345 10.223 1.00 85.81 93 ASP A CA 1
ATOM 785 C C . ASP A 1 93 ? -1.990 6.167 9.380 1.00 85.81 93 ASP A C 1
ATOM 787 O O . ASP A 1 93 ? -1.075 6.791 9.914 1.00 85.81 93 ASP A O 1
ATOM 791 N N . LEU A 1 94 ? -2.160 6.185 8.052 1.00 93.50 94 LEU A N 1
ATOM 792 C CA . LEU A 1 94 ? -1.234 6.875 7.153 1.00 93.50 94 LEU A CA 1
ATOM 793 C C . LEU A 1 94 ? -1.645 8.317 6.883 1.00 93.50 94 LEU A C 1
ATOM 795 O O . LEU A 1 94 ? -2.767 8.610 6.468 1.00 93.50 94 LEU A O 1
ATOM 799 N N . GLU A 1 95 ? -0.705 9.233 7.041 1.00 94.44 95 GLU A N 1
ATOM 800 C CA . GLU A 1 95 ? -0.731 10.547 6.415 1.00 94.44 95 GLU A CA 1
ATOM 801 C C . GLU A 1 95 ? -0.162 10.448 4.998 1.00 94.44 95 GLU A C 1
ATOM 803 O O . GLU A 1 95 ? 0.862 9.802 4.770 1.00 94.44 95 GLU A O 1
ATOM 808 N N . VAL A 1 96 ? -0.815 11.099 4.032 1.00 95.81 96 VAL A N 1
ATOM 809 C CA . VAL A 1 96 ? -0.368 11.095 2.634 1.00 95.81 96 VAL A CA 1
ATOM 810 C C . VAL A 1 96 ? 0.095 12.482 2.222 1.00 95.81 96 VAL A C 1
ATOM 812 O O . VAL A 1 96 ? -0.669 13.457 2.219 1.00 95.81 96 VAL A O 1
ATOM 815 N N . VAL A 1 97 ? 1.364 12.559 1.830 1.00 95.25 97 VAL A N 1
ATOM 816 C CA . VAL A 1 97 ? 2.017 13.788 1.381 1.00 95.25 97 VAL A CA 1
ATOM 817 C C . VAL A 1 97 ? 2.452 13.623 -0.064 1.00 95.25 97 VAL A C 1
ATOM 819 O O . VAL A 1 97 ? 3.139 12.666 -0.410 1.00 95.25 97 VAL A O 1
ATOM 822 N N . VAL A 1 98 ? 2.084 14.590 -0.903 1.00 93.81 98 VAL A N 1
ATOM 823 C CA . VAL A 1 98 ? 2.525 14.644 -2.298 1.00 93.81 98 VAL A CA 1
ATOM 824 C C . VAL A 1 98 ? 3.685 15.629 -2.427 1.00 93.81 98 VAL A C 1
ATOM 826 O O . VAL A 1 98 ? 3.577 16.766 -1.964 1.00 93.81 98 VAL A O 1
ATOM 829 N N . LYS A 1 99 ? 4.778 15.206 -3.067 1.00 89.56 99 LYS A N 1
ATOM 830 C CA . LYS A 1 99 ? 5.979 16.013 -3.334 1.00 89.56 99 LYS A CA 1
A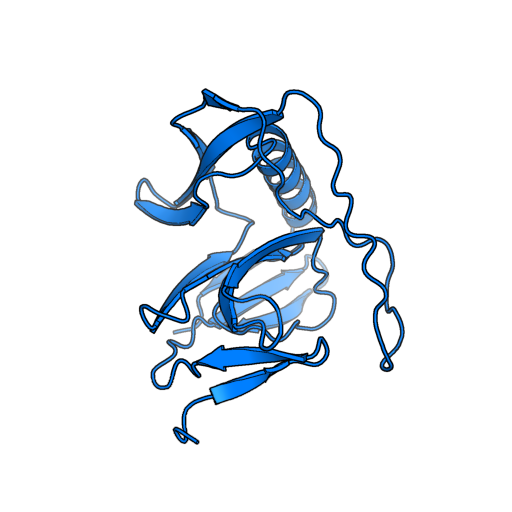TOM 831 C C . LYS A 1 99 ? 6.373 15.974 -4.810 1.00 89.56 99 LYS A C 1
ATOM 833 O O . LYS A 1 99 ? 5.826 15.200 -5.589 1.00 89.56 99 LYS A O 1
ATOM 838 N N . ASP A 1 100 ? 7.301 16.854 -5.183 1.00 86.88 100 ASP A N 1
ATOM 839 C CA . ASP A 1 100 ? 8.014 16.834 -6.468 1.00 86.88 100 ASP A CA 1
ATOM 840 C C . ASP A 1 100 ? 7.101 16.806 -7.708 1.00 86.88 100 ASP A C 1
ATOM 842 O O . ASP A 1 100 ? 7.391 16.164 -8.719 1.00 86.88 100 ASP A O 1
ATOM 846 N N . LYS A 1 101 ? 5.972 17.527 -7.632 1.00 85.06 101 LYS A N 1
ATOM 847 C CA . LYS A 1 101 ? 5.009 17.626 -8.732 1.00 85.06 101 LYS A CA 1
ATOM 848 C C . LYS A 1 101 ? 5.637 18.325 -9.934 1.00 85.06 101 LYS A C 1
ATOM 850 O O . LYS A 1 101 ? 6.082 19.467 -9.846 1.00 85.06 101 LYS A O 1
ATOM 855 N N . ARG A 1 102 ? 5.574 17.671 -11.087 1.00 79.38 102 ARG A N 1
ATOM 856 C CA . ARG A 1 102 ? 5.956 18.215 -12.388 1.00 79.38 102 ARG A CA 1
ATOM 857 C C . ARG A 1 102 ? 4.921 17.848 -13.438 1.00 79.38 102 ARG A C 1
ATOM 859 O O . ARG A 1 102 ? 4.322 16.777 -13.405 1.00 79.38 102 ARG A O 1
ATOM 866 N N . ARG A 1 103 ? 4.726 18.734 -14.409 1.00 68.44 103 ARG A N 1
ATOM 867 C CA . ARG A 1 103 ? 3.892 18.450 -15.577 1.00 68.44 103 ARG A CA 1
ATOM 868 C C . ARG A 1 103 ? 4.722 17.648 -16.573 1.00 68.44 103 ARG A C 1
ATOM 870 O O . ARG A 1 103 ? 5.809 18.088 -16.935 1.00 68.44 103 ARG A O 1
ATOM 877 N N . SER A 1 104 ? 4.237 16.487 -16.996 1.00 55.12 104 SER A N 1
ATOM 878 C CA . SER A 1 104 ? 4.946 15.638 -17.954 1.00 55.12 104 SER A CA 1
ATOM 879 C C . SER A 1 104 ? 3.994 15.075 -19.006 1.00 55.12 104 SER A C 1
ATOM 881 O O . SER A 1 104 ? 2.799 14.902 -18.770 1.00 55.12 104 SER A O 1
ATOM 883 N N . THR A 1 105 ? 4.546 14.784 -20.179 1.00 44.97 105 THR A N 1
ATOM 884 C CA . THR A 1 105 ? 3.886 14.020 -21.237 1.00 44.97 105 THR A CA 1
ATOM 885 C C . THR A 1 105 ? 4.597 12.672 -21.281 1.00 44.97 105 THR A C 1
ATOM 887 O O . THR A 1 105 ? 5.662 12.553 -21.877 1.00 44.97 105 THR A O 1
ATOM 890 N N . SER A 1 106 ? 4.078 11.675 -20.566 1.00 44.69 106 SER A N 1
ATOM 891 C CA . SER A 1 106 ? 4.711 10.359 -20.411 1.00 44.69 106 SER A CA 1
ATOM 892 C C . SER A 1 106 ? 3.659 9.261 -20.522 1.00 44.69 106 SER A C 1
ATOM 894 O O . SER A 1 106 ? 2.547 9.419 -20.030 1.00 44.69 106 SER A O 1
ATOM 896 N N . THR A 1 107 ? 3.999 8.149 -21.173 1.00 43.44 107 THR A N 1
ATOM 897 C CA . THR A 1 107 ? 3.138 6.965 -21.275 1.00 43.44 107 THR A CA 1
ATOM 898 C C . THR A 1 107 ? 3.406 6.054 -20.076 1.00 43.44 107 THR A C 1
ATOM 900 O O . THR A 1 107 ? 4.366 5.287 -20.079 1.00 43.44 107 THR A O 1
ATOM 903 N N . GLN A 1 108 ? 2.575 6.132 -19.037 1.00 48.03 108 GLN A N 1
ATOM 904 C CA . GLN A 1 108 ? 2.576 5.177 -17.922 1.00 48.03 108 GLN A CA 1
ATOM 905 C C . GLN A 1 108 ? 1.309 4.314 -17.974 1.00 48.03 108 GLN A C 1
ATOM 907 O O . GLN A 1 108 ? 0.250 4.770 -18.403 1.00 48.03 108 GLN A O 1
ATOM 912 N N . ARG A 1 109 ? 1.418 3.039 -17.578 1.00 47.38 109 ARG A N 1
ATOM 913 C CA . ARG A 1 109 ? 0.260 2.140 -17.446 1.00 47.38 109 ARG A CA 1
ATOM 914 C C . ARG A 1 109 ? -0.286 2.242 -16.024 1.00 47.38 109 ARG A C 1
ATOM 916 O O . ARG A 1 109 ? 0.461 2.052 -15.067 1.00 47.38 109 ARG A O 1
ATOM 923 N N . ILE A 1 110 ? -1.574 2.555 -15.916 1.00 52.16 110 ILE A N 1
ATOM 924 C CA . ILE A 1 110 ? -2.322 2.717 -14.665 1.00 52.16 110 ILE A CA 1
ATOM 925 C C . ILE A 1 110 ? -3.613 1.905 -14.805 1.00 52.16 110 ILE A C 1
ATOM 927 O O . ILE A 1 110 ? -4.228 1.904 -15.877 1.00 52.16 110 ILE A O 1
ATOM 931 N N . GLY A 1 111 ? -4.019 1.201 -13.750 1.00 49.09 111 GLY A N 1
ATOM 932 C CA . GLY A 1 111 ? -5.260 0.427 -13.720 1.00 49.09 111 GLY A CA 1
ATOM 933 C C . GLY A 1 111 ? -6.030 0.633 -12.416 1.00 49.09 111 GLY A C 1
ATOM 934 O O . GLY A 1 111 ? -5.429 0.811 -11.359 1.00 49.09 111 GLY A O 1
ATOM 935 N N . VAL A 1 112 ? -7.361 0.599 -12.507 1.00 44.84 112 VAL A N 1
ATOM 936 C CA . VAL A 1 112 ? -8.303 0.601 -11.374 1.00 44.84 112 VAL A CA 1
ATOM 937 C C . VAL A 1 112 ? -9.102 -0.699 -11.449 1.00 44.84 112 VAL A C 1
ATOM 939 O O . VAL A 1 112 ? -9.540 -1.078 -12.536 1.00 44.84 112 VAL A O 1
ATOM 942 N N . TYR A 1 113 ? -9.267 -1.396 -10.326 1.00 44.97 113 TYR A N 1
ATOM 943 C CA . TYR A 1 113 ? -10.079 -2.612 -10.255 1.00 44.97 113 TYR A CA 1
ATOM 944 C C . TYR A 1 113 ? -11.512 -2.246 -9.852 1.00 44.97 113 TYR A C 1
ATOM 946 O O . TYR A 1 113 ? -11.711 -1.476 -8.915 1.00 44.97 113 TYR A O 1
ATOM 954 N N . THR A 1 114 ? -12.516 -2.792 -10.539 1.00 35.31 114 THR A N 1
ATOM 955 C CA . THR A 1 114 ? -13.917 -2.682 -10.115 1.00 35.31 114 THR A CA 1
ATOM 956 C C . THR A 1 114 ? -14.541 -4.073 -10.107 1.00 35.31 114 THR A C 1
ATOM 958 O O . THR A 1 114 ? -14.731 -4.652 -11.174 1.00 35.31 114 THR A O 1
ATOM 961 N N . GLY A 1 115 ? -14.894 -4.586 -8.928 1.00 29.17 115 GLY A N 1
ATOM 962 C CA . GLY A 1 115 ? -15.815 -5.717 -8.791 1.00 29.17 115 GLY A CA 1
ATOM 963 C C . GLY A 1 115 ? -15.221 -6.967 -8.146 1.00 29.17 115 GLY A C 1
ATOM 964 O O . GLY A 1 115 ? -14.290 -7.573 -8.670 1.00 29.17 115 GLY A O 1
ATOM 965 N N . LYS A 1 116 ? -15.834 -7.344 -7.018 1.00 39.03 116 LYS A N 1
ATOM 966 C CA . LYS A 1 116 ? -15.727 -8.622 -6.308 1.00 39.03 116 LYS A CA 1
ATOM 967 C C . LYS A 1 116 ? -15.588 -9.784 -7.289 1.00 39.03 116 LYS A C 1
ATOM 969 O O . LYS A 1 116 ? -16.523 -10.084 -8.017 1.00 39.03 116 LYS A O 1
ATOM 974 N N . ILE A 1 117 ? -14.414 -10.408 -7.248 1.00 35.38 117 ILE A N 1
ATOM 975 C CA . ILE A 1 117 ? -14.014 -11.605 -7.983 1.00 35.38 117 ILE A CA 1
ATOM 976 C C . ILE A 1 117 ? -14.211 -11.528 -9.518 1.00 35.38 117 ILE A C 1
ATOM 978 O O . ILE A 1 117 ? -15.281 -11.780 -10.056 1.00 35.38 117 ILE A O 1
ATOM 982 N N . ALA A 1 118 ? -13.119 -11.340 -10.269 1.00 36.25 118 ALA A N 1
ATOM 983 C CA . ALA A 1 118 ? -13.007 -11.906 -11.626 1.00 36.25 118 ALA A CA 1
ATOM 984 C C . ALA A 1 118 ? -12.726 -13.426 -11.499 1.00 36.25 118 ALA A C 1
ATOM 986 O O . ALA A 1 118 ? -11.710 -13.929 -11.974 1.00 36.25 118 ALA A O 1
ATOM 987 N N . ASP A 1 119 ? -13.595 -14.071 -10.706 1.00 35.88 119 ASP A N 1
ATOM 988 C CA . ASP A 1 119 ? -13.639 -15.440 -10.178 1.00 35.88 119 ASP A CA 1
ATOM 989 C C . ASP A 1 119 ? -12.515 -16.372 -10.639 1.00 35.88 119 ASP A C 1
ATOM 991 O O . ASP A 1 119 ? -12.616 -16.993 -11.687 1.00 35.88 119 ASP A O 1
ATOM 995 N N . LEU A 1 120 ? -11.469 -16.539 -9.814 1.00 35.72 120 LEU A N 1
ATOM 996 C CA . LEU A 1 120 ? -10.561 -17.703 -9.821 1.00 35.72 120 LEU A CA 1
ATOM 997 C C . LEU A 1 120 ? -9.699 -17.947 -11.101 1.00 35.72 120 LEU A C 1
ATOM 999 O O . LEU A 1 120 ? -8.809 -18.792 -11.040 1.00 35.72 120 LEU A O 1
ATOM 1003 N N . LEU A 1 121 ? -9.923 -17.268 -12.244 1.00 35.97 121 LEU A N 1
ATOM 1004 C CA . LEU A 1 121 ? -9.618 -17.836 -13.581 1.00 35.97 121 LEU A CA 1
ATOM 1005 C C . LEU A 1 121 ? -9.191 -16.871 -14.725 1.00 35.97 121 LEU A C 1
ATOM 1007 O O . LEU A 1 121 ? -9.346 -17.219 -15.894 1.00 35.97 121 LEU A O 1
ATOM 1011 N N . GLY A 1 122 ? -8.585 -15.709 -14.470 1.00 35.78 122 GLY A N 1
ATOM 1012 C CA . GLY A 1 122 ? -7.918 -14.934 -15.542 1.00 35.78 122 GLY A CA 1
ATOM 1013 C C . GLY A 1 122 ? -8.472 -13.528 -15.763 1.00 35.78 122 GLY A C 1
ATOM 1014 O O . GLY A 1 122 ? -9.421 -13.290 -16.507 1.00 35.78 122 GLY A O 1
ATOM 1015 N N . VAL A 1 123 ? -7.805 -12.571 -15.126 1.00 37.53 123 VAL A N 1
ATOM 1016 C CA . VAL A 1 123 ? -8.186 -11.160 -15.044 1.00 37.53 123 VAL A CA 1
ATOM 1017 C C . VAL A 1 123 ? -7.826 -10.394 -16.325 1.00 37.53 123 VAL A C 1
ATOM 1019 O O . VAL A 1 123 ? -6.651 -10.257 -16.669 1.00 37.53 123 VAL A O 1
ATOM 1022 N N . VAL A 1 124 ? -8.819 -9.773 -16.974 1.00 35.59 124 VAL A N 1
ATOM 1023 C CA . VAL A 1 124 ? -8.608 -8.644 -17.899 1.00 35.59 124 VAL A CA 1
ATOM 1024 C C . VAL A 1 124 ? -8.724 -7.349 -17.097 1.00 35.59 124 VAL A C 1
ATOM 1026 O O . VAL A 1 124 ? -9.801 -6.777 -16.944 1.00 35.59 124 VAL A O 1
ATOM 1029 N N . GLY A 1 125 ? -7.601 -6.884 -16.552 1.00 39.00 125 GLY A N 1
ATOM 1030 C CA . GLY A 1 125 ? -7.509 -5.548 -15.972 1.00 39.00 125 GLY A CA 1
ATOM 1031 C C . GLY A 1 125 ? -7.545 -4.503 -17.088 1.00 39.00 125 GLY A C 1
ATOM 1032 O O . GLY A 1 125 ? -6.724 -4.544 -18.006 1.00 39.00 125 GLY A O 1
ATOM 1033 N N . VAL A 1 126 ? -8.480 -3.552 -17.026 1.00 37.84 126 VAL A N 1
ATOM 1034 C CA . VAL A 1 126 ? -8.551 -2.440 -17.985 1.00 37.84 126 VAL A CA 1
ATOM 1035 C C . VAL A 1 126 ? -7.455 -1.428 -17.640 1.00 37.84 126 VAL A C 1
ATOM 1037 O O . VAL A 1 126 ? -7.651 -0.499 -16.861 1.00 37.84 126 VAL A O 1
ATOM 1040 N N . GLY A 1 127 ? -6.260 -1.633 -18.195 1.00 38.69 127 GLY A N 1
ATOM 1041 C CA . GLY A 1 127 ? -5.177 -0.654 -18.142 1.00 38.69 127 GLY A CA 1
ATOM 1042 C C . GLY A 1 127 ? -5.489 0.516 -19.073 1.00 38.69 127 GLY A C 1
ATOM 1043 O O . GLY A 1 127 ? -5.478 0.358 -20.294 1.00 38.69 127 GLY A O 1
ATOM 1044 N N . VAL A 1 128 ? -5.759 1.698 -18.520 1.00 38.72 128 VAL A N 1
ATOM 1045 C CA . VAL A 1 128 ? -5.986 2.905 -19.323 1.00 38.72 128 VAL A CA 1
ATOM 1046 C C . VAL A 1 128 ? -4.646 3.613 -19.507 1.00 38.72 128 VAL A C 1
ATOM 1048 O O . VAL A 1 128 ? -4.121 4.238 -18.595 1.00 38.72 128 VAL A O 1
ATOM 1051 N N . SER A 1 129 ? -4.086 3.515 -20.711 1.00 38.41 129 SER A N 1
ATOM 1052 C CA . SER A 1 129 ? -2.978 4.356 -21.179 1.00 38.41 129 SER A CA 1
ATOM 1053 C C . SER A 1 129 ? -3.578 5.528 -21.959 1.00 38.41 129 SER A C 1
ATOM 1055 O O . SER A 1 129 ? -3.918 5.367 -23.133 1.00 38.41 129 SER A O 1
ATOM 1057 N N . LYS A 1 130 ? -3.742 6.703 -21.340 1.00 36.91 130 LYS A N 1
ATOM 1058 C CA . LYS A 1 130 ? -4.183 7.919 -22.045 1.00 36.91 130 LYS A CA 1
ATOM 1059 C C . LYS A 1 130 ? -3.107 8.996 -21.982 1.00 36.91 130 LYS A C 1
ATOM 1061 O O . LYS A 1 130 ? -2.870 9.584 -20.943 1.00 36.91 130 LYS A O 1
ATOM 1066 N N . SER A 1 131 ? -2.513 9.323 -23.129 1.00 37.72 131 SER A N 1
ATOM 1067 C CA . SER A 1 131 ? -1.663 10.506 -23.271 1.00 37.72 131 SER A CA 1
ATOM 1068 C C . SER A 1 131 ? -2.522 11.780 -23.265 1.00 37.72 131 SER A C 1
ATOM 1070 O O . SER A 1 131 ? -2.997 12.244 -24.304 1.00 37.72 131 SER A O 1
ATOM 1072 N N . ARG A 1 132 ? -2.737 12.368 -22.093 1.00 44.84 132 ARG A N 1
ATOM 1073 C CA . ARG A 1 132 ? -3.018 13.803 -21.942 1.00 44.84 132 ARG A CA 1
ATOM 1074 C C . ARG A 1 132 ? -2.016 14.352 -20.938 1.00 44.84 132 ARG A C 1
ATOM 1076 O O . ARG A 1 132 ? -1.376 13.586 -20.238 1.00 44.84 132 ARG A O 1
ATOM 1083 N N . SER A 1 133 ? -1.800 15.663 -20.936 1.00 52.25 133 SER A N 1
ATOM 1084 C CA . SER A 1 133 ? -0.865 16.291 -20.003 1.00 52.25 133 SER A CA 1
ATOM 1085 C C . SER A 1 133 ? -1.166 15.849 -18.566 1.00 52.25 133 SER A C 1
ATOM 1087 O O . SER A 1 133 ? -2.211 16.209 -18.028 1.00 52.25 133 SER A O 1
ATOM 1089 N N . GLU A 1 134 ? -0.267 15.064 -17.978 1.00 67.25 134 GLU A N 1
ATOM 1090 C CA . GLU A 1 134 ? -0.453 14.444 -16.669 1.00 67.25 134 GLU A CA 1
ATOM 1091 C C . GLU A 1 134 ? 0.499 15.093 -15.660 1.00 67.25 134 GLU A C 1
ATOM 1093 O O . GLU A 1 134 ? 1.659 15.413 -15.953 1.00 67.25 134 GLU A O 1
ATOM 1098 N N . ILE A 1 135 ? -0.022 15.360 -14.463 1.00 78.12 135 ILE A N 1
ATOM 1099 C CA . ILE A 1 135 ? 0.796 15.793 -13.333 1.00 78.12 135 ILE A CA 1
ATOM 1100 C C . ILE A 1 135 ? 1.427 14.532 -12.762 1.00 78.12 135 ILE A C 1
ATOM 1102 O O . ILE A 1 135 ? 0.718 13.631 -12.325 1.00 78.12 135 ILE A O 1
ATOM 1106 N N . ILE A 1 136 ? 2.754 14.491 -12.772 1.00 86.56 136 ILE A N 1
ATOM 1107 C CA . ILE A 1 136 ? 3.545 13.422 -12.179 1.00 86.56 136 ILE A CA 1
ATOM 1108 C C . ILE A 1 136 ? 4.146 13.940 -10.877 1.00 86.56 136 ILE A C 1
ATOM 1110 O O . ILE A 1 136 ? 4.665 15.053 -10.853 1.00 86.56 136 ILE A O 1
ATOM 1114 N N . GLY A 1 137 ? 4.123 13.154 -9.808 1.00 88.94 137 GLY A N 1
ATOM 1115 C CA . GLY A 1 137 ? 4.788 13.497 -8.553 1.00 88.94 137 GLY A CA 1
ATOM 1116 C C . GLY A 1 137 ? 5.070 12.277 -7.691 1.00 88.94 137 GLY A C 1
ATOM 1117 O O . GLY A 1 137 ? 4.721 11.154 -8.041 1.00 88.94 137 GLY A O 1
ATOM 1118 N N . ASP A 1 138 ? 5.701 12.508 -6.552 1.00 93.00 138 ASP A N 1
ATOM 1119 C CA . ASP A 1 138 ? 5.991 11.472 -5.572 1.00 93.00 138 ASP A CA 1
ATOM 1120 C C . ASP A 1 138 ? 4.905 11.471 -4.490 1.00 93.00 138 ASP A C 1
ATOM 1122 O O . ASP A 1 138 ? 4.483 12.529 -4.015 1.00 93.00 138 ASP A O 1
ATOM 1126 N N . VAL A 1 139 ? 4.462 10.285 -4.078 1.00 96.19 139 VAL A N 1
ATOM 1127 C CA . VAL A 1 139 ? 3.493 10.096 -2.992 1.00 96.19 139 VAL A CA 1
ATOM 1128 C C . VAL A 1 139 ? 4.198 9.399 -1.838 1.00 96.19 139 VAL A C 1
ATOM 1130 O O . VAL A 1 139 ? 4.739 8.305 -1.991 1.00 96.19 139 VAL A O 1
ATOM 1133 N N . MET A 1 140 ? 4.208 10.043 -0.678 1.00 96.75 140 MET A N 1
ATOM 1134 C CA . MET A 1 140 ? 4.800 9.512 0.544 1.00 96.75 140 MET A CA 1
ATOM 1135 C C . MET A 1 140 ? 3.706 9.163 1.544 1.00 96.75 140 MET A C 1
ATOM 1137 O O . MET A 1 140 ? 2.825 9.982 1.816 1.00 96.75 140 MET A O 1
ATOM 1141 N N . PHE A 1 141 ? 3.817 7.972 2.118 1.00 97.06 141 P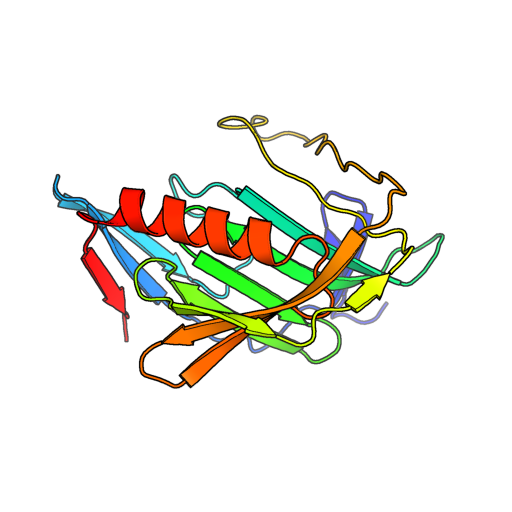HE A N 1
ATOM 1142 C CA . PHE A 1 141 ? 2.945 7.471 3.168 1.00 97.06 141 PHE A CA 1
ATOM 1143 C C . PHE A 1 141 ? 3.688 7.538 4.494 1.00 97.06 141 PHE A C 1
ATOM 1145 O O . PHE A 1 141 ? 4.733 6.906 4.660 1.00 97.06 141 PHE A O 1
ATOM 1152 N N . ILE A 1 142 ? 3.172 8.340 5.416 1.00 95.69 142 ILE A N 1
ATOM 1153 C CA . ILE A 1 142 ? 3.834 8.704 6.665 1.00 95.69 142 ILE A CA 1
ATOM 1154 C C . ILE A 1 142 ? 3.009 8.184 7.837 1.00 95.69 142 ILE A C 1
ATOM 1156 O O . ILE A 1 142 ? 1.791 8.321 7.847 1.00 95.69 142 ILE A O 1
ATOM 1160 N N . ARG A 1 143 ? 3.674 7.630 8.847 1.00 92.69 143 ARG A N 1
ATOM 1161 C CA . ARG A 1 143 ? 3.082 7.323 10.152 1.00 92.69 143 ARG A CA 1
ATOM 1162 C C . ARG A 1 143 ? 4.004 7.869 11.228 1.00 92.69 143 ARG A C 1
ATOM 1164 O O . ARG A 1 143 ? 5.210 7.647 11.157 1.00 92.69 143 ARG A O 1
ATOM 1171 N N . GLU A 1 144 ? 3.451 8.600 12.194 1.00 89.56 144 GLU A N 1
ATOM 1172 C CA . GLU A 1 144 ? 4.210 9.133 13.341 1.00 89.56 144 GLU A CA 1
ATOM 1173 C C . GLU A 1 144 ? 5.473 9.915 12.910 1.00 89.56 144 GLU A C 1
ATOM 1175 O O . GLU A 1 144 ? 6.566 9.752 13.451 1.00 89.56 144 GLU A O 1
ATOM 1180 N N . GLY A 1 145 ? 5.342 10.737 11.861 1.00 87.75 145 GLY A N 1
ATOM 1181 C CA . GLY A 1 145 ? 6.437 11.548 11.315 1.00 87.75 145 GLY A CA 1
ATOM 1182 C C . GLY A 1 145 ? 7.492 10.781 10.503 1.00 87.75 145 GLY A C 1
ATOM 1183 O O . GLY A 1 145 ? 8.419 11.402 9.984 1.00 87.75 145 GLY A O 1
ATOM 1184 N N . ARG A 1 146 ? 7.364 9.457 10.342 1.00 91.62 146 ARG A N 1
ATOM 1185 C CA . ARG A 1 146 ? 8.277 8.618 9.548 1.00 91.62 146 ARG A CA 1
ATOM 1186 C C . ARG A 1 146 ? 7.637 8.216 8.226 1.00 91.62 146 ARG A C 1
ATOM 1188 O O . ARG A 1 146 ? 6.520 7.707 8.207 1.00 91.62 146 ARG A O 1
ATOM 1195 N N . ALA A 1 147 ? 8.349 8.414 7.118 1.00 91.94 147 ALA A N 1
ATOM 1196 C CA . ALA A 1 147 ? 7.924 7.900 5.818 1.00 91.94 147 ALA A CA 1
ATOM 1197 C C . ALA A 1 147 ? 8.126 6.378 5.780 1.00 91.94 147 ALA A C 1
ATOM 1199 O O . ALA A 1 147 ? 9.256 5.909 5.888 1.00 91.94 147 ALA A O 1
ATOM 1200 N N . LEU A 1 148 ? 7.031 5.628 5.653 1.00 94.31 148 LEU A N 1
ATOM 1201 C CA . LEU A 1 148 ? 7.036 4.164 5.630 1.00 94.31 148 LEU A CA 1
ATOM 1202 C C . LEU A 1 148 ? 7.078 3.601 4.211 1.00 94.31 148 LEU A C 1
ATOM 1204 O O . LEU A 1 148 ? 7.714 2.580 3.978 1.00 94.31 148 LEU A O 1
ATOM 1208 N N . VAL A 1 149 ? 6.386 4.254 3.273 1.00 95.88 149 VAL A N 1
ATOM 1209 C CA . VAL A 1 149 ? 6.320 3.830 1.869 1.00 95.88 149 VAL A CA 1
ATOM 1210 C C . VAL A 1 149 ? 6.448 5.051 0.969 1.00 95.88 149 VAL A C 1
ATOM 1212 O O . VAL A 1 149 ? 5.826 6.088 1.228 1.00 95.88 149 VAL A O 1
ATOM 1215 N N . LYS A 1 150 ? 7.234 4.935 -0.106 1.00 95.50 150 LYS A N 1
ATOM 1216 C CA . LYS A 1 150 ? 7.360 5.985 -1.124 1.00 95.50 150 LYS A CA 1
ATOM 1217 C C . LYS A 1 150 ? 7.018 5.455 -2.510 1.00 95.50 150 LYS A C 1
ATOM 1219 O O . LYS A 1 150 ? 7.691 4.573 -3.032 1.00 95.50 150 LYS A O 1
ATOM 1224 N N . PHE A 1 151 ? 6.021 6.058 -3.144 1.00 94.31 151 PHE A N 1
ATOM 1225 C CA . PHE A 1 151 ? 5.734 5.865 -4.560 1.00 94.31 151 PHE A CA 1
ATOM 1226 C C . PHE A 1 151 ? 6.345 7.013 -5.360 1.00 94.31 151 PHE A C 1
ATOM 1228 O O . PHE A 1 151 ? 6.116 8.180 -5.042 1.00 94.31 151 PHE A O 1
ATOM 1235 N N . THR A 1 152 ? 7.136 6.701 -6.384 1.00 91.38 152 THR A N 1
ATOM 1236 C CA . THR A 1 152 ? 7.892 7.705 -7.144 1.00 91.38 152 THR A CA 1
ATOM 1237 C C . THR A 1 152 ? 7.336 7.883 -8.547 1.00 91.38 152 THR A C 1
ATOM 1239 O O . THR A 1 152 ? 6.969 6.921 -9.209 1.00 91.38 152 THR A O 1
ATOM 1242 N N . GLY A 1 153 ? 7.283 9.116 -9.045 1.00 88.56 153 GLY A N 1
ATOM 1243 C CA . GLY A 1 153 ? 6.861 9.367 -10.424 1.00 88.56 153 GLY A CA 1
ATOM 1244 C C . GLY A 1 153 ? 5.451 8.854 -10.749 1.00 88.56 153 GLY A C 1
ATOM 1245 O O . GLY A 1 153 ? 5.227 8.328 -11.839 1.00 88.56 153 GLY A O 1
ATOM 1246 N N . ILE A 1 154 ? 4.525 9.013 -9.807 1.00 88.44 154 ILE A N 1
ATOM 1247 C CA . ILE A 1 154 ? 3.108 8.686 -9.931 1.00 88.44 154 ILE A CA 1
ATOM 1248 C C . ILE A 1 154 ? 2.402 9.725 -10.781 1.00 88.44 154 ILE A C 1
ATOM 1250 O O . ILE A 1 154 ? 2.464 10.914 -10.475 1.00 88.44 154 ILE A O 1
ATOM 1254 N N . SER A 1 155 ? 1.691 9.269 -11.806 1.00 84.88 155 SER A N 1
ATOM 1255 C CA . SER A 1 155 ? 0.702 10.083 -12.505 1.00 84.88 155 SER A CA 1
ATOM 1256 C C . SER A 1 155 ? -0.567 10.238 -11.658 1.00 84.88 155 SER A C 1
ATOM 1258 O O . SER A 1 155 ? -1.024 9.283 -11.033 1.00 84.88 155 SER A O 1
ATOM 1260 N N . ASP A 1 156 ? -1.095 11.460 -11.610 1.00 86.31 156 ASP A N 1
ATOM 1261 C CA . ASP A 1 156 ? -2.173 11.896 -10.713 1.00 86.31 156 ASP A CA 1
ATOM 1262 C C . ASP A 1 156 ? -1.925 11.555 -9.225 1.00 86.31 156 ASP A C 1
ATOM 1264 O O . ASP A 1 156 ? -2.690 10.825 -8.584 1.00 86.31 156 ASP A O 1
ATOM 1268 N N . PRO A 1 157 ? -0.855 12.105 -8.619 1.00 92.12 157 PRO A N 1
ATOM 1269 C CA . PRO A 1 157 ? -0.536 11.827 -7.221 1.00 92.12 157 PRO A CA 1
ATOM 1270 C C . PRO A 1 157 ? -1.590 12.390 -6.247 1.00 92.12 157 PRO A C 1
ATOM 1272 O O . PRO A 1 157 ? -1.734 11.889 -5.131 1.00 92.12 157 PRO A O 1
ATOM 1275 N N . ASP A 1 158 ? -2.355 13.410 -6.657 1.00 90.94 158 ASP A N 1
ATOM 1276 C CA . ASP A 1 158 ? -3.480 13.931 -5.872 1.00 90.94 158 ASP A CA 1
ATOM 1277 C C . ASP A 1 158 ? -4.668 12.961 -5.868 1.00 90.94 158 ASP A C 1
ATOM 1279 O O . ASP A 1 158 ? -5.332 12.818 -4.839 1.00 90.94 158 ASP A O 1
ATOM 1283 N N . GLY A 1 159 ? -4.922 12.264 -6.980 1.00 90.94 159 GLY A N 1
ATOM 1284 C CA . GLY A 1 159 ? -5.888 11.169 -7.047 1.00 90.94 159 GLY A CA 1
ATOM 1285 C C . GLY A 1 159 ? -5.572 10.059 -6.045 1.00 90.94 159 GLY A C 1
ATOM 1286 O O . GLY A 1 159 ? -6.455 9.645 -5.295 1.00 90.94 159 GLY A O 1
ATOM 1287 N N . ILE A 1 160 ? -4.301 9.657 -5.941 1.00 93.56 160 ILE A N 1
ATOM 1288 C CA . ILE A 1 160 ? -3.854 8.671 -4.942 1.00 93.56 160 ILE A CA 1
ATOM 1289 C C . ILE A 1 160 ? -4.102 9.153 -3.519 1.00 93.56 160 ILE A C 1
ATOM 1291 O O . ILE A 1 160 ? -4.634 8.408 -2.695 1.00 93.56 160 ILE A O 1
ATOM 1295 N N . LYS A 1 161 ? -3.759 10.409 -3.225 1.00 95.25 161 LYS A N 1
ATOM 1296 C CA . LYS A 1 161 ? -4.024 10.992 -1.909 1.00 95.25 161 LYS A CA 1
ATOM 1297 C C . LYS A 1 161 ? -5.512 10.924 -1.552 1.00 95.25 161 LYS A C 1
ATOM 1299 O O . LYS A 1 161 ? -5.850 10.456 -0.467 1.00 95.25 161 LYS A O 1
ATOM 1304 N N . ARG A 1 162 ? -6.397 11.324 -2.470 1.00 94.38 162 ARG A N 1
ATOM 1305 C CA . ARG A 1 162 ? -7.854 11.271 -2.258 1.00 94.38 162 ARG A CA 1
ATOM 1306 C C . ARG A 1 162 ? -8.365 9.843 -2.080 1.00 94.38 162 ARG A C 1
ATOM 1308 O O . ARG A 1 162 ? -9.206 9.624 -1.215 1.00 94.38 162 ARG A O 1
ATOM 1315 N N . LEU A 1 163 ? -7.859 8.886 -2.863 1.00 93.19 163 LEU A N 1
ATOM 1316 C CA . LEU A 1 163 ? -8.203 7.468 -2.720 1.00 93.19 163 LEU A CA 1
ATOM 1317 C C . LEU A 1 163 ? -7.927 6.999 -1.290 1.00 93.19 163 LEU A C 1
ATOM 1319 O O . LEU A 1 163 ? -8.817 6.489 -0.621 1.00 93.19 163 LEU A O 1
ATOM 1323 N N . VAL A 1 164 ? -6.718 7.243 -0.791 1.00 94.69 164 VAL A N 1
ATOM 1324 C CA . VAL A 1 164 ? -6.316 6.814 0.554 1.00 94.69 164 VAL A CA 1
ATOM 1325 C C . VAL A 1 164 ? -7.153 7.508 1.630 1.00 94.69 164 VAL A C 1
ATOM 1327 O O . VAL A 1 164 ? -7.591 6.864 2.578 1.00 94.69 164 VAL A O 1
ATOM 1330 N N . GLU A 1 165 ? -7.437 8.804 1.477 1.00 94.31 165 GLU A N 1
ATOM 1331 C CA . GLU A 1 165 ? -8.312 9.545 2.395 1.00 94.31 165 GLU A CA 1
ATOM 1332 C C . GLU A 1 165 ? -9.739 8.978 2.455 1.00 94.31 165 GLU A C 1
ATOM 1334 O O . GLU A 1 165 ? -10.346 8.988 3.526 1.00 94.31 165 GLU A O 1
ATOM 1339 N N . VAL A 1 166 ? -10.279 8.483 1.336 1.00 93.81 166 VAL A N 1
ATOM 1340 C CA . VAL A 1 166 ? -11.580 7.796 1.303 1.00 93.81 166 VAL A CA 1
ATOM 1341 C C . VAL A 1 166 ? -11.497 6.462 2.040 1.00 93.81 166 VAL A C 1
ATOM 1343 O O . VAL A 1 166 ? -12.290 6.228 2.945 1.00 93.81 166 VAL A O 1
ATOM 1346 N N . LEU A 1 167 ? -10.486 5.641 1.753 1.00 93.12 167 LEU A N 1
ATOM 1347 C CA . LEU A 1 167 ? -10.332 4.322 2.380 1.00 93.12 167 LEU A CA 1
ATOM 1348 C C . LEU A 1 167 ? -10.142 4.397 3.893 1.00 93.12 167 LEU A C 1
ATOM 1350 O O . LEU A 1 167 ? -10.680 3.584 4.641 1.00 93.12 167 LEU A O 1
ATOM 1354 N N . LYS A 1 168 ? -9.445 5.427 4.377 1.00 93.25 168 LYS A N 1
ATOM 1355 C CA . LYS A 1 168 ? -9.329 5.686 5.816 1.00 93.25 168 LYS A CA 1
ATOM 1356 C C . LYS A 1 168 ? -10.681 5.931 6.489 1.00 93.25 168 LYS A C 1
ATOM 1358 O O . LYS A 1 168 ? -10.831 5.593 7.661 1.00 93.25 168 LYS A O 1
ATOM 1363 N N . LYS A 1 169 ? -11.656 6.524 5.788 1.00 90.75 169 LYS A N 1
ATOM 1364 C CA . LYS A 1 169 ? -13.006 6.742 6.335 1.00 90.75 169 LYS A CA 1
ATOM 1365 C C . LYS A 1 169 ? -13.760 5.426 6.478 1.00 90.75 169 LYS A C 1
ATOM 1367 O O . LYS A 1 169 ? -14.408 5.235 7.503 1.00 90.75 169 LYS A O 1
ATOM 1372 N N . ASP A 1 170 ? -13.612 4.522 5.515 1.00 88.06 170 ASP A N 1
ATOM 1373 C CA . ASP A 1 170 ? -14.242 3.197 5.556 1.00 88.06 170 ASP A CA 1
ATOM 1374 C C . ASP A 1 170 ? -13.674 2.337 6.700 1.00 88.06 170 ASP A C 1
ATOM 1376 O O . ASP A 1 170 ? -14.393 1.562 7.326 1.00 88.06 170 ASP A O 1
ATOM 1380 N N . LEU A 1 171 ? -12.402 2.545 7.054 1.00 90.50 171 LEU A N 1
ATOM 1381 C CA . LEU A 1 171 ? -11.727 1.866 8.167 1.00 90.50 171 LEU A CA 1
ATOM 1382 C C . LEU A 1 171 ? -11.896 2.550 9.534 1.00 90.50 171 LEU A C 1
ATOM 1384 O O . LEU A 1 171 ? -11.259 2.133 10.508 1.00 90.50 171 LEU A O 1
ATOM 1388 N N . LYS A 1 172 ? -12.723 3.598 9.655 1.00 89.62 172 LYS A N 1
ATOM 1389 C CA . LYS A 1 172 ? -12.842 4.387 10.897 1.00 89.62 172 LYS A CA 1
ATOM 1390 C C . LYS A 1 172 ? -13.127 3.508 12.122 1.00 89.62 172 LYS A C 1
ATOM 1392 O O . LYS A 1 172 ? -12.454 3.651 13.146 1.00 89.62 172 LYS A O 1
ATOM 1397 N N . ASP A 1 173 ? -14.036 2.551 11.967 1.00 89.31 173 ASP A N 1
ATOM 1398 C CA . ASP A 1 173 ? -14.504 1.658 13.032 1.00 89.31 173 ASP A CA 1
ATOM 1399 C C . ASP A 1 173 ? -13.730 0.320 13.105 1.00 89.31 173 ASP A C 1
ATOM 1401 O O . ASP A 1 173 ? -14.125 -0.576 13.848 1.00 89.31 173 ASP A O 1
ATOM 1405 N N . VAL A 1 174 ? -12.638 0.165 12.343 1.00 91.62 174 VAL A N 1
ATOM 1406 C CA . VAL A 1 174 ? -11.819 -1.063 12.307 1.00 91.62 174 VAL A CA 1
ATOM 1407 C C . VAL A 1 174 ? -10.575 -0.897 13.167 1.00 91.62 174 VAL A C 1
ATOM 1409 O O . VAL A 1 174 ? -9.714 -0.094 12.834 1.00 91.62 174 VAL A O 1
ATOM 1412 N N . GLU A 1 175 ? -10.425 -1.622 14.264 1.00 93.62 175 GLU A N 1
ATOM 1413 C CA . GLU A 1 175 ? -9.180 -1.599 15.039 1.00 93.62 175 GLU A CA 1
ATOM 1414 C C . GLU A 1 175 ? -8.042 -2.280 14.256 1.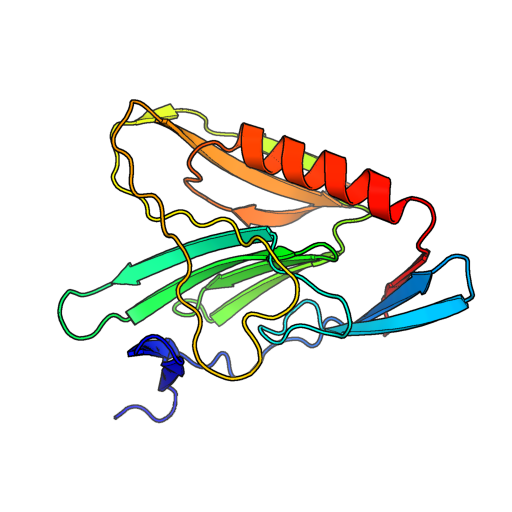00 93.62 175 GLU A C 1
ATOM 1416 O O . GLU A 1 175 ? -8.260 -3.303 13.611 1.00 93.62 175 GLU A O 1
ATOM 1421 N N . VAL A 1 176 ? -6.836 -1.705 14.290 1.00 93.81 176 VAL A N 1
ATOM 1422 C CA . VAL A 1 176 ? -5.659 -2.225 13.577 1.00 93.81 176 VAL A CA 1
ATOM 1423 C C . VAL A 1 176 ? -4.526 -2.422 14.575 1.00 93.81 176 VAL A C 1
ATOM 1425 O O . VAL A 1 176 ? -4.112 -1.472 15.238 1.00 93.81 176 VAL A O 1
ATOM 1428 N N . LYS A 1 177 ? -4.023 -3.654 14.686 1.00 93.88 177 LYS A N 1
ATOM 1429 C CA . LYS A 1 177 ? -2.963 -4.038 15.627 1.00 93.88 177 LYS A CA 1
ATOM 1430 C C . LYS A 1 177 ? -1.805 -4.690 14.893 1.00 93.88 177 LYS A C 1
ATOM 1432 O O . LYS A 1 177 ? -2.026 -5.574 14.074 1.00 93.88 177 LYS A O 1
ATOM 1437 N N . ALA A 1 178 ? -0.581 -4.269 15.195 1.00 93.38 178 ALA A N 1
ATOM 1438 C CA . ALA A 1 178 ? 0.599 -5.019 14.783 1.00 93.38 178 ALA A CA 1
ATOM 1439 C C . ALA A 1 178 ? 0.687 -6.307 15.614 1.00 93.38 178 ALA A C 1
ATOM 1441 O O . ALA A 1 178 ? 0.422 -6.278 16.816 1.00 93.38 178 ALA A O 1
ATOM 1442 N N . LEU A 1 179 ? 1.042 -7.414 14.970 1.00 91.50 179 LEU A N 1
ATOM 1443 C CA . LEU A 1 179 ? 1.352 -8.674 15.635 1.00 91.50 179 LEU A CA 1
ATOM 1444 C C . LEU A 1 179 ? 2.878 -8.823 15.663 1.00 91.50 179 LEU A C 1
ATOM 1446 O O . LEU A 1 179 ? 3.515 -8.727 14.611 1.00 91.50 179 LEU A O 1
ATOM 1450 N N . GLU A 1 180 ? 3.435 -8.989 16.864 1.00 76.50 180 GLU A N 1
ATOM 1451 C CA . GLU A 1 180 ? 4.868 -9.244 17.089 1.00 76.50 180 GLU A CA 1
ATOM 1452 C C . GLU A 1 180 ? 5.283 -10.661 16.669 1.00 76.50 180 GLU A C 1
ATOM 1454 O O . GLU A 1 180 ? 4.476 -11.605 16.851 1.00 76.50 180 GLU A O 1
#

pLDDT: mean 80.18, std 19.22, range [29.17, 97.06]

Sequence (180 aa):
MPEDLVCDEFGRWRRVIKNRPKVLYEFIS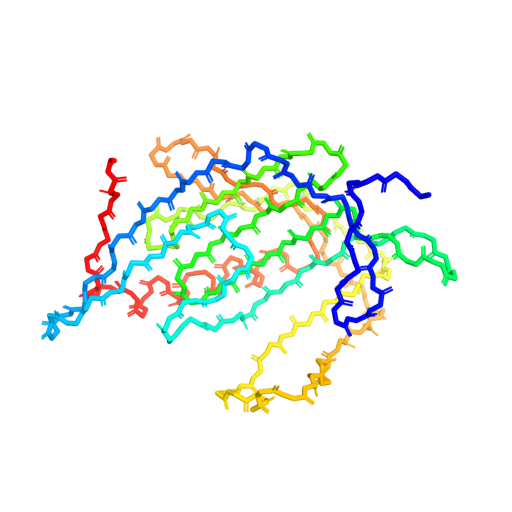KSGERVVVDLASEQLYGGEEVLWWHSVERGVFKKRLERYWFITNLRVCRFDYEEGVIEAAPIKDLEVVVKDKRRSTSTQRIGVYTGKIADLLGVVGVGVSKSRSEIIGDVMFIREGRALVKFTGISDPDGIKRLVEVLKKDLKDVEVKALE